Protein AF-V7HV40-F1 (afdb_monomer_lite)

Structure (mmCIF, N/CA/C/O backbone):
data_AF-V7HV40-F1
#
_entry.id   AF-V7HV40-F1
#
loop_
_atom_site.group_PDB
_atom_site.id
_atom_site.type_symbol
_atom_site.label_atom_id
_atom_site.label_alt_id
_atom_site.label_comp_id
_atom_site.label_asym_id
_atom_site.label_entity_id
_atom_site.label_seq_id
_atom_site.pdbx_PDB_ins_code
_atom_site.Cartn_x
_atom_site.Cartn_y
_atom_site.Cartn_z
_atom_site.occupancy
_atom_site.B_iso_or_equiv
_atom_site.auth_seq_id
_atom_site.auth_comp_id
_atom_site.auth_asym_id
_atom_site.auth_atom_id
_atom_site.pdbx_PDB_model_num
ATOM 1 N N . MET A 1 1 ? 20.891 4.426 8.017 1.00 43.97 1 MET A N 1
ATOM 2 C CA . MET A 1 1 ? 20.423 3.454 7.010 1.00 43.97 1 MET A CA 1
ATOM 3 C C . MET A 1 1 ? 20.267 2.125 7.720 1.00 43.97 1 MET A C 1
ATOM 5 O O . MET A 1 1 ? 21.247 1.668 8.292 1.00 43.97 1 MET A O 1
ATOM 9 N N . VAL A 1 2 ? 19.053 1.578 7.789 1.00 44.69 2 VAL A N 1
ATOM 10 C CA . VAL A 1 2 ? 18.793 0.316 8.497 1.00 44.69 2 VAL A CA 1
ATOM 11 C C . VAL A 1 2 ? 18.387 -0.721 7.454 1.00 44.69 2 VAL A C 1
ATOM 13 O O . VAL A 1 2 ? 17.377 -0.545 6.775 1.00 44.69 2 VAL A O 1
ATOM 16 N N . SER A 1 3 ? 19.227 -1.740 7.280 1.00 43.62 3 SER A N 1
ATOM 17 C CA . SER A 1 3 ? 18.909 -2.924 6.482 1.00 43.62 3 SER A CA 1
ATOM 18 C C . SER A 1 3 ? 18.199 -3.910 7.401 1.00 43.62 3 SER A C 1
ATOM 20 O O . SER A 1 3 ? 18.697 -4.201 8.488 1.00 43.62 3 SER A O 1
ATOM 22 N N . LEU A 1 4 ? 17.001 -4.323 7.005 1.00 52.09 4 LEU A N 1
ATOM 23 C CA . LEU A 1 4 ? 16.090 -5.133 7.809 1.00 52.09 4 LEU A CA 1
ATOM 24 C C . LEU A 1 4 ? 15.697 -6.368 6.985 1.00 52.09 4 LEU A C 1
ATOM 26 O O . LEU A 1 4 ? 15.633 -6.293 5.764 1.00 52.09 4 LEU A O 1
ATOM 30 N N . SER A 1 5 ? 15.500 -7.510 7.642 1.00 47.88 5 SER A N 1
ATOM 31 C CA . SER A 1 5 ? 15.313 -8.839 7.038 1.00 47.88 5 SER A CA 1
ATOM 32 C C . SER A 1 5 ? 14.015 -9.530 7.503 1.00 47.88 5 SER A C 1
ATOM 34 O O . SER A 1 5 ? 13.778 -10.685 7.146 1.00 47.88 5 SER A O 1
ATOM 36 N N . SER A 1 6 ? 13.165 -8.889 8.324 1.00 51.41 6 SER A N 1
ATOM 37 C CA . SER A 1 6 ? 12.008 -9.553 8.952 1.00 51.41 6 SER A CA 1
ATOM 38 C C . SER A 1 6 ? 10.765 -8.672 9.173 1.00 51.41 6 SER A C 1
ATOM 40 O O . SER A 1 6 ? 10.847 -7.493 9.512 1.00 51.41 6 SER A O 1
ATOM 42 N N . LYS A 1 7 ? 9.572 -9.300 9.119 1.00 49.00 7 LYS A N 1
ATOM 43 C CA . LYS A 1 7 ? 8.231 -8.703 9.354 1.00 49.00 7 LYS A CA 1
ATOM 44 C C . LYS A 1 7 ? 8.102 -7.890 10.653 1.00 49.00 7 LYS A C 1
ATOM 46 O O . LYS A 1 7 ? 7.261 -6.997 10.735 1.00 49.00 7 LYS A O 1
ATOM 51 N N . LYS A 1 8 ? 8.904 -8.191 11.683 1.00 50.88 8 LYS A N 1
ATOM 52 C CA . LYS A 1 8 ? 8.890 -7.457 12.966 1.00 50.88 8 LYS A CA 1
ATOM 53 C C . LYS A 1 8 ? 9.456 -6.036 12.855 1.00 50.88 8 LYS A C 1
ATOM 55 O O . LYS A 1 8 ? 9.201 -5.212 13.729 1.00 50.88 8 LYS A O 1
ATOM 60 N N . GLU A 1 9 ? 10.198 -5.737 11.796 1.00 57.38 9 GLU A N 1
ATOM 61 C CA . GLU A 1 9 ? 11.042 -4.546 11.731 1.00 57.38 9 GLU A CA 1
ATOM 62 C C . GLU A 1 9 ? 10.333 -3.347 11.078 1.00 57.38 9 GLU A C 1
ATOM 64 O O . GLU A 1 9 ? 10.572 -2.206 11.474 1.00 57.38 9 GLU A O 1
ATOM 69 N N . ILE A 1 10 ? 9.346 -3.589 10.204 1.00 56.78 10 ILE A N 1
ATOM 70 C CA . ILE A 1 10 ? 8.483 -2.535 9.631 1.00 56.78 10 ILE A CA 1
ATOM 71 C C . ILE A 1 10 ? 7.636 -1.847 10.715 1.00 56.78 10 ILE A C 1
ATOM 73 O O . ILE A 1 10 ? 7.529 -0.622 10.730 1.00 56.78 10 ILE A O 1
ATOM 77 N N . VAL A 1 11 ? 7.115 -2.603 11.692 1.00 53.97 11 VAL A N 1
ATOM 78 C CA . VAL A 1 11 ? 6.328 -2.045 12.814 1.00 53.97 11 VAL A CA 1
ATOM 79 C C . VAL A 1 11 ? 7.170 -1.108 13.685 1.00 53.97 11 VAL A C 1
ATOM 81 O O . VAL A 1 11 ? 6.681 -0.077 14.154 1.00 53.97 11 VAL A O 1
ATOM 84 N N . LEU A 1 12 ? 8.441 -1.455 13.918 1.00 52.88 12 LEU A N 1
ATOM 85 C CA . LEU A 1 12 ? 9.363 -0.624 14.695 1.00 52.88 12 LEU A CA 1
ATOM 86 C C . LEU A 1 12 ? 9.691 0.678 13.956 1.00 52.88 12 LEU A C 1
ATOM 88 O O . LEU A 1 12 ? 9.841 1.735 14.561 1.00 52.88 12 LEU A O 1
ATOM 92 N N . PHE A 1 13 ? 9.765 0.594 12.636 1.00 58.81 13 PHE A N 1
ATOM 93 C CA . PHE A 1 13 ? 10.136 1.687 11.767 1.00 5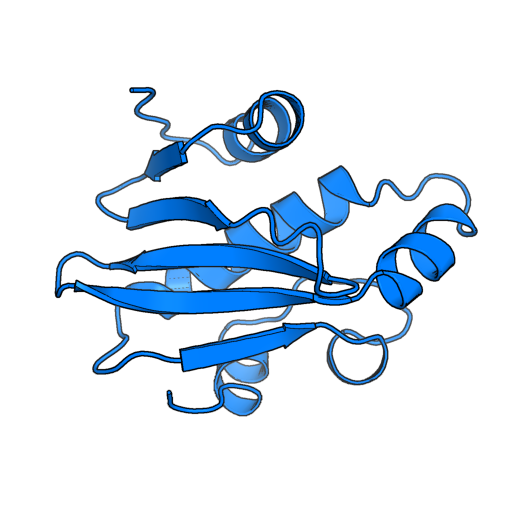8.81 13 PHE A CA 1
ATOM 94 C C . PHE A 1 13 ? 9.026 2.724 11.544 1.00 58.81 13 PHE A C 1
ATOM 96 O O . PHE A 1 13 ? 9.317 3.921 11.543 1.00 58.81 13 PHE A O 1
ATOM 103 N N . LEU A 1 14 ? 7.757 2.310 11.436 1.00 57.91 14 LEU A N 1
ATOM 104 C CA . LEU A 1 14 ? 6.636 3.259 11.359 1.00 57.91 14 LEU A CA 1
ATOM 105 C C . LEU A 1 14 ? 6.600 4.216 12.560 1.00 57.91 14 LEU A C 1
ATOM 107 O O . LEU A 1 14 ? 6.152 5.354 12.437 1.00 57.91 14 LEU A O 1
ATOM 111 N N . LYS A 1 15 ? 7.112 3.779 13.720 1.00 58.16 15 LYS A N 1
ATOM 112 C CA . LYS A 1 15 ? 7.252 4.625 14.914 1.00 58.16 15 LYS A CA 1
ATOM 113 C C . LYS A 1 15 ? 8.373 5.667 14.812 1.00 58.16 15 LYS A C 1
ATOM 115 O O . LYS A 1 15 ? 8.343 6.627 15.573 1.00 58.16 15 LYS A O 1
ATOM 120 N N . LEU A 1 16 ? 9.353 5.477 13.925 1.00 54.97 16 LEU A N 1
ATOM 121 C CA . LEU A 1 16 ? 10.580 6.280 13.836 1.00 54.97 16 LEU A CA 1
ATOM 122 C C . LEU A 1 16 ? 10.642 7.189 12.594 1.00 54.97 16 LEU A C 1
ATOM 124 O O . LEU A 1 16 ? 11.510 8.054 12.536 1.00 54.97 16 LEU A O 1
ATOM 128 N N . GLY A 1 17 ? 9.736 7.027 11.620 1.00 55.84 17 GLY A N 1
ATOM 129 C CA . GLY A 1 17 ? 9.563 7.970 10.501 1.00 55.84 17 GLY A CA 1
ATOM 130 C C . GLY A 1 17 ? 10.717 8.036 9.486 1.00 55.84 17 GLY A C 1
ATOM 131 O O . GLY A 1 17 ? 10.927 9.087 8.890 1.00 55.84 17 GLY A O 1
ATOM 132 N N . GLY A 1 18 ? 11.486 6.956 9.303 1.00 63.50 18 GLY A N 1
ATOM 133 C CA . GLY A 1 18 ? 12.662 6.929 8.413 1.00 63.50 18 GLY A CA 1
ATOM 134 C C . GLY A 1 18 ? 12.398 6.422 6.981 1.00 63.50 18 GLY A C 1
ATOM 135 O O . GLY A 1 18 ? 11.288 6.527 6.466 1.00 63.50 18 GLY A O 1
ATOM 136 N N . PHE A 1 19 ? 13.425 5.807 6.366 1.00 52.47 19 PHE A N 1
ATOM 137 C CA . PHE A 1 19 ? 13.354 4.877 5.213 1.00 52.47 19 PHE A CA 1
ATOM 138 C C . PHE A 1 19 ? 13.932 3.479 5.580 1.00 52.47 19 PHE A C 1
ATOM 140 O O . PHE A 1 19 ? 14.904 3.418 6.341 1.00 52.47 19 PHE A O 1
ATOM 147 N N . ILE A 1 20 ? 13.356 2.372 5.078 1.00 65.12 20 ILE A N 1
ATOM 148 C CA . ILE A 1 20 ? 13.890 0.990 5.229 1.00 65.12 20 ILE A CA 1
ATOM 149 C C . ILE A 1 20 ? 14.372 0.470 3.879 1.00 65.12 20 ILE A C 1
ATOM 151 O O . ILE A 1 20 ? 13.734 0.726 2.858 1.00 65.12 20 ILE A O 1
ATOM 155 N N . ILE A 1 21 ? 15.452 -0.316 3.900 1.00 56.66 21 ILE A N 1
ATOM 156 C CA . ILE A 1 21 ? 15.875 -1.151 2.773 1.00 56.66 21 ILE A CA 1
ATOM 157 C C . ILE A 1 21 ? 15.678 -2.623 3.160 1.00 56.66 21 ILE A C 1
ATOM 159 O O . ILE A 1 21 ? 16.303 -3.097 4.112 1.00 56.66 21 ILE A O 1
ATOM 163 N N . MET A 1 22 ? 14.808 -3.324 2.432 1.00 61.06 22 MET A N 1
ATOM 164 C CA . MET A 1 22 ? 14.540 -4.764 2.567 1.00 61.06 22 MET A CA 1
ATOM 165 C C . MET A 1 22 ? 14.736 -5.411 1.201 1.00 61.06 22 MET A C 1
ATOM 167 O O . MET A 1 22 ? 14.047 -5.021 0.266 1.00 61.06 22 MET A O 1
ATOM 171 N N . ASP A 1 23 ? 15.679 -6.348 1.070 1.00 62.00 23 ASP A N 1
ATOM 172 C CA . ASP A 1 23 ? 15.913 -7.133 -0.156 1.00 62.00 23 ASP A CA 1
ATOM 173 C C . ASP A 1 23 ? 15.914 -6.304 -1.457 1.00 62.00 23 ASP A C 1
ATOM 175 O O . ASP A 1 23 ? 15.385 -6.707 -2.487 1.00 62.00 23 ASP A O 1
ATOM 179 N N . ASN A 1 24 ? 16.545 -5.124 -1.409 1.00 66.19 24 ASN A N 1
ATOM 180 C CA . ASN A 1 24 ? 16.646 -4.142 -2.499 1.00 66.19 24 ASN A CA 1
ATOM 181 C C . ASN A 1 24 ? 15.375 -3.346 -2.843 1.00 66.19 24 ASN A C 1
ATOM 183 O O . ASN A 1 24 ? 15.391 -2.551 -3.783 1.00 66.19 24 ASN A O 1
ATOM 187 N N . THR A 1 25 ? 14.317 -3.495 -2.054 1.00 64.44 25 THR A N 1
ATOM 188 C CA . THR A 1 25 ? 13.167 -2.593 -2.040 1.00 64.44 25 THR A CA 1
ATOM 189 C C . THR A 1 25 ? 13.418 -1.440 -1.071 1.00 64.44 25 THR A C 1
ATOM 191 O O . THR A 1 25 ? 13.852 -1.647 0.067 1.00 64.44 25 THR A O 1
ATOM 194 N N . VAL A 1 26 ? 13.120 -0.214 -1.508 1.00 75.44 26 VAL A N 1
ATOM 195 C CA . VAL A 1 26 ? 13.206 0.991 -0.669 1.00 75.44 26 VAL A CA 1
ATOM 196 C C . VAL A 1 26 ? 11.807 1.437 -0.275 1.00 75.44 26 VAL A C 1
ATOM 198 O O . VAL A 1 26 ? 11.009 1.804 -1.136 1.00 75.44 26 VAL A O 1
ATOM 201 N N . ILE A 1 27 ? 11.523 1.446 1.027 1.00 77.00 27 ILE A N 1
ATOM 202 C CA . ILE A 1 27 ? 10.279 1.985 1.585 1.00 77.00 27 ILE A CA 1
ATOM 203 C C . ILE A 1 27 ? 10.585 3.339 2.215 1.00 77.00 27 ILE A C 1
ATOM 205 O O . ILE A 1 27 ? 11.383 3.424 3.150 1.00 77.00 27 ILE A O 1
ATOM 209 N N . SER A 1 28 ? 9.927 4.394 1.749 1.00 77.56 28 SER A N 1
ATOM 210 C CA . SER A 1 28 ? 10.067 5.744 2.296 1.00 77.56 28 SER A CA 1
ATOM 211 C C . SER A 1 28 ? 8.708 6.376 2.551 1.00 77.56 28 SER A C 1
ATOM 213 O O . SER A 1 28 ? 7.815 6.292 1.708 1.00 77.56 28 SER A O 1
ATOM 215 N N . LYS A 1 29 ? 8.563 7.048 3.693 1.00 77.12 29 LYS A N 1
ATOM 216 C CA . LYS A 1 29 ? 7.380 7.855 3.989 1.00 77.12 29 LYS A CA 1
ATOM 217 C C . LYS A 1 29 ? 7.482 9.201 3.278 1.00 77.12 29 LYS A C 1
ATOM 219 O O . LYS A 1 29 ? 8.492 9.887 3.412 1.00 77.12 29 LYS A O 1
ATOM 224 N N . ILE A 1 30 ? 6.428 9.598 2.578 1.00 75.00 30 ILE A N 1
ATOM 225 C CA . ILE A 1 30 ? 6.260 10.949 2.048 1.00 75.00 30 ILE A CA 1
ATOM 226 C C . ILE A 1 30 ? 5.225 11.630 2.945 1.00 75.00 30 ILE A C 1
ATOM 228 O O . ILE A 1 30 ? 4.021 11.395 2.841 1.00 75.00 30 ILE A O 1
ATOM 232 N N . GLU A 1 31 ? 5.697 12.437 3.895 1.00 59.66 31 GLU A N 1
ATOM 233 C CA . GLU A 1 31 ? 4.805 13.256 4.716 1.00 59.66 31 GLU A CA 1
ATOM 234 C C . GLU A 1 31 ? 4.359 14.483 3.918 1.00 59.66 31 GLU A C 1
ATOM 236 O O . GLU A 1 31 ? 5.059 15.494 3.878 1.00 59.66 31 GLU A O 1
ATOM 241 N N . SER A 1 32 ? 3.180 14.420 3.301 1.00 51.97 32 SER A N 1
ATOM 242 C CA . SER A 1 32 ? 2.519 15.628 2.811 1.00 51.97 32 SER A CA 1
ATOM 243 C C . SER A 1 32 ? 1.682 16.220 3.943 1.00 51.97 32 SER A C 1
ATOM 245 O O . SER A 1 32 ? 0.669 15.658 4.341 1.00 51.97 32 SER A O 1
ATOM 247 N N . ARG A 1 33 ? 2.112 17.359 4.499 1.00 49.00 33 ARG A N 1
ATOM 248 C CA . ARG A 1 33 ? 1.344 18.100 5.523 1.00 49.00 33 ARG A CA 1
ATOM 249 C C . ARG A 1 33 ? 0.123 18.832 4.944 1.00 49.00 33 ARG A C 1
ATOM 251 O O . ARG A 1 33 ? -0.658 19.385 5.709 1.00 49.00 33 ARG A O 1
ATOM 258 N N . LEU A 1 34 ? -0.002 18.876 3.616 1.00 52.16 34 LEU A N 1
ATOM 259 C CA . LEU A 1 34 ? -1.035 19.619 2.887 1.00 52.16 34 LEU A CA 1
ATOM 260 C C . LEU A 1 34 ? -2.145 18.715 2.343 1.00 52.16 34 LEU A C 1
ATOM 262 O O . LEU A 1 34 ? -3.274 19.164 2.174 1.00 52.16 34 LEU A O 1
ATOM 266 N N . GLU A 1 35 ? -1.843 17.445 2.089 1.00 58.47 35 GLU A N 1
ATOM 267 C CA . GLU A 1 35 ? -2.811 16.476 1.591 1.00 58.47 35 GLU A CA 1
ATOM 268 C C . GLU A 1 35 ? -3.298 15.648 2.771 1.00 58.47 35 GLU A C 1
ATOM 270 O O . GLU A 1 35 ? -2.489 15.137 3.536 1.00 58.47 35 GLU A O 1
ATOM 275 N N . HIS A 1 36 ? -4.611 15.520 2.953 1.00 69.38 36 HIS A N 1
ATOM 276 C CA . HIS A 1 36 ? -5.233 14.756 4.037 1.00 69.38 36 HIS A CA 1
ATOM 277 C C . HIS A 1 36 ? -4.993 13.224 3.908 1.00 69.38 36 HIS A C 1
ATOM 279 O O . HIS A 1 36 ? -5.923 12.414 3.942 1.00 69.38 36 HIS A O 1
ATOM 285 N N . SER A 1 37 ? -3.740 12.800 3.772 1.00 77.69 37 SER A N 1
ATOM 286 C CA . SER A 1 37 ? -3.334 11.414 3.611 1.00 77.69 37 SER A CA 1
ATOM 287 C C . SER A 1 37 ? -1.883 11.192 4.041 1.00 77.69 37 SER A C 1
ATOM 289 O O . SER A 1 37 ? -1.048 12.093 3.988 1.00 77.69 37 SER A O 1
ATOM 291 N N . LYS A 1 38 ? -1.570 9.962 4.452 1.00 84.88 38 LYS A N 1
ATOM 292 C CA . LYS A 1 38 ? -0.193 9.489 4.618 1.00 84.88 38 LYS A CA 1
ATOM 293 C C . LYS A 1 38 ? 0.205 8.736 3.360 1.00 84.88 38 LYS A C 1
ATOM 295 O O . LYS A 1 38 ? -0.466 7.774 2.993 1.00 84.88 38 LYS A O 1
ATOM 300 N N . VAL A 1 39 ? 1.299 9.143 2.726 1.00 88.19 39 VAL A N 1
ATOM 301 C CA . VAL A 1 39 ? 1.790 8.498 1.506 1.00 88.19 39 VAL A CA 1
ATOM 302 C C . VAL A 1 39 ? 3.060 7.720 1.816 1.00 88.19 39 VAL A C 1
ATOM 304 O O . VAL A 1 39 ? 3.986 8.224 2.452 1.00 88.19 39 VAL A O 1
ATOM 307 N N . TRP A 1 40 ? 3.109 6.482 1.350 1.00 88.94 40 TRP A N 1
ATOM 308 C CA . TRP A 1 40 ? 4.302 5.649 1.352 1.00 88.94 40 TRP A CA 1
ATOM 309 C C . TRP A 1 40 ? 4.744 5.399 -0.065 1.00 88.94 40 TRP A C 1
ATOM 311 O O . TRP A 1 40 ? 3.926 5.113 -0.924 1.00 88.94 40 TRP A O 1
ATOM 321 N N . LYS A 1 41 ? 6.044 5.447 -0.299 1.00 89.81 41 LYS A N 1
ATOM 322 C CA . LYS A 1 41 ? 6.643 5.061 -1.566 1.00 89.81 41 LYS A CA 1
ATOM 323 C C . LYS A 1 41 ? 7.427 3.777 -1.361 1.00 89.81 41 LYS A C 1
ATOM 325 O O . LYS A 1 41 ? 8.319 3.741 -0.515 1.00 89.81 41 LYS A O 1
ATOM 330 N N . ILE A 1 42 ? 7.093 2.748 -2.129 1.00 89.75 42 ILE A N 1
ATOM 331 C CA . ILE A 1 42 ? 7.799 1.467 -2.165 1.00 89.75 42 ILE A CA 1
ATOM 332 C C . ILE A 1 42 ? 8.437 1.353 -3.549 1.00 89.75 42 ILE A C 1
ATOM 334 O O . ILE A 1 42 ? 7.718 1.326 -4.542 1.00 89.75 42 ILE A O 1
ATOM 338 N N . SER A 1 43 ? 9.764 1.346 -3.631 1.00 86.94 43 SER A N 1
ATOM 339 C CA . SER A 1 43 ? 10.501 1.373 -4.905 1.00 86.94 43 SER A CA 1
ATOM 340 C C . SER A 1 43 ? 11.230 0.056 -5.148 1.00 86.94 43 SER A C 1
ATOM 342 O O . SER A 1 43 ? 11.862 -0.448 -4.218 1.00 86.94 43 SER A O 1
ATOM 344 N N . ASN A 1 44 ? 11.183 -0.461 -6.379 1.00 88.06 44 ASN A N 1
ATOM 345 C CA . ASN A 1 44 ? 11.987 -1.605 -6.812 1.00 88.06 44 ASN A CA 1
ATOM 346 C C . ASN A 1 44 ? 13.366 -1.176 -7.342 1.00 88.06 44 ASN A C 1
ATOM 348 O O . ASN A 1 44 ? 13.679 0.010 -7.468 1.00 88.06 44 ASN A O 1
ATOM 352 N N . GLN A 1 45 ? 14.191 -2.165 -7.694 1.00 83.25 45 GLN A N 1
ATOM 353 C CA . GLN A 1 45 ? 15.535 -1.948 -8.238 1.00 83.25 45 GLN A CA 1
ATOM 354 C C . GLN A 1 45 ? 15.560 -1.285 -9.618 1.00 83.25 45 GLN A C 1
ATOM 356 O O . GLN A 1 45 ? 16.542 -0.627 -9.954 1.00 83.25 45 GLN A O 1
ATOM 361 N N . ALA A 1 46 ? 14.503 -1.451 -10.415 1.00 85.00 46 ALA A N 1
ATOM 362 C CA . ALA A 1 46 ? 14.395 -0.846 -11.741 1.00 85.00 46 ALA A CA 1
ATOM 363 C C . ALA A 1 46 ? 14.098 0.666 -11.678 1.00 85.00 46 ALA A C 1
ATOM 365 O O . ALA A 1 46 ? 14.089 1.337 -12.706 1.00 85.00 46 ALA A O 1
ATOM 366 N N . GLY A 1 47 ? 13.880 1.215 -10.477 1.00 85.19 47 GLY A N 1
ATOM 367 C CA . GLY A 1 47 ? 13.537 2.621 -10.270 1.00 85.19 47 GLY A CA 1
ATOM 368 C C . GLY A 1 47 ? 12.039 2.907 -10.377 1.00 85.19 47 GLY A C 1
ATOM 369 O O . GLY A 1 47 ? 11.637 4.065 -10.249 1.00 85.19 47 GLY A O 1
ATOM 370 N N . HIS A 1 48 ? 11.214 1.874 -10.563 1.00 92.06 48 HIS A N 1
ATOM 371 C CA . HIS A 1 48 ? 9.762 1.981 -10.512 1.00 92.06 48 HIS A CA 1
ATOM 372 C C . HIS A 1 48 ? 9.271 1.935 -9.071 1.00 92.06 48 HIS A C 1
ATOM 374 O O . HIS A 1 48 ? 9.913 1.355 -8.190 1.00 92.06 48 HIS A O 1
ATOM 380 N N . TYR A 1 49 ? 8.119 2.547 -8.817 1.00 91.31 49 TYR A N 1
ATOM 381 C CA . TYR A 1 49 ? 7.581 2.612 -7.469 1.00 91.31 49 TYR A CA 1
ATOM 382 C C . TYR A 1 49 ? 6.063 2.531 -7.403 1.00 91.31 49 TYR A C 1
ATOM 384 O O . TYR A 1 49 ? 5.348 2.883 -8.339 1.00 91.31 49 TYR A O 1
ATOM 392 N N . LEU A 1 50 ? 5.591 2.117 -6.232 1.00 92.50 50 LEU A N 1
ATOM 393 C CA . LEU A 1 50 ? 4.204 2.197 -5.817 1.00 92.50 50 LEU A CA 1
ATOM 394 C C . LEU A 1 50 ? 4.054 3.262 -4.729 1.00 92.50 50 LEU A C 1
ATOM 396 O O . LEU A 1 50 ? 4.657 3.153 -3.658 1.00 92.50 50 LEU A O 1
ATOM 400 N N . GLU A 1 51 ? 3.230 4.271 -4.993 1.00 93.38 51 GLU A N 1
ATOM 401 C CA . GLU A 1 51 ? 2.697 5.174 -3.976 1.00 93.38 51 GLU A CA 1
ATOM 402 C C . GLU A 1 51 ? 1.481 4.536 -3.306 1.00 93.38 51 GLU A C 1
ATOM 404 O O . GLU A 1 51 ? 0.458 4.314 -3.941 1.00 93.38 51 GLU A O 1
ATOM 409 N N . VAL A 1 52 ? 1.571 4.254 -2.012 1.00 91.44 52 VAL A N 1
ATOM 410 C CA . VAL A 1 52 ? 0.472 3.745 -1.191 1.00 91.44 52 VAL A CA 1
ATOM 411 C C . VAL A 1 52 ? -0.070 4.892 -0.349 1.00 91.44 52 VAL A C 1
ATOM 413 O O . VAL A 1 52 ? 0.613 5.400 0.542 1.00 91.44 52 VAL A O 1
ATOM 416 N N . VAL A 1 53 ? -1.298 5.306 -0.636 1.00 90.75 53 VAL A N 1
ATOM 417 C CA . VAL A 1 53 ? -1.943 6.472 -0.027 1.00 90.75 53 VAL A CA 1
ATOM 418 C C . VAL A 1 53 ? -2.974 6.011 0.990 1.00 90.75 53 VAL A C 1
ATOM 420 O O . VAL A 1 53 ? -3.998 5.438 0.633 1.00 90.75 53 VAL A O 1
ATOM 423 N N . PHE A 1 54 ? -2.731 6.294 2.265 1.00 88.00 54 PHE A N 1
ATOM 424 C CA . PHE A 1 54 ? -3.675 6.055 3.349 1.00 88.00 54 PHE A CA 1
ATOM 425 C C . PHE A 1 54 ? -4.446 7.343 3.656 1.00 88.00 54 PHE A C 1
ATOM 427 O O . PHE A 1 54 ? -3.865 8.308 4.158 1.00 88.00 54 PHE A O 1
ATOM 434 N N . LYS A 1 55 ? -5.753 7.376 3.376 1.00 83.88 55 LYS A N 1
ATOM 435 C CA . LYS A 1 55 ? -6.611 8.538 3.679 1.00 83.88 55 LYS A CA 1
ATOM 436 C C . LYS A 1 55 ? -6.792 8.705 5.195 1.00 83.88 55 LYS A C 1
ATOM 438 O O . LYS A 1 55 ? -6.912 7.710 5.907 1.00 83.88 55 LYS A O 1
ATOM 443 N N . TYR A 1 56 ? -6.845 9.940 5.703 1.00 78.62 56 TYR A N 1
ATOM 444 C CA . TYR A 1 56 ? -7.051 10.172 7.147 1.00 78.62 56 TYR A CA 1
ATOM 445 C C . TYR A 1 56 ? -8.392 9.645 7.667 1.00 78.62 56 TYR A C 1
ATOM 447 O O . TYR A 1 56 ? -8.464 9.225 8.821 1.00 78.62 56 TYR A O 1
ATOM 455 N N . ASP A 1 57 ? -9.434 9.619 6.836 1.00 81.31 57 ASP A N 1
ATOM 456 C CA . ASP A 1 57 ? -10.741 9.084 7.238 1.00 81.31 57 ASP A CA 1
ATOM 457 C C . ASP A 1 57 ? -10.633 7.611 7.647 1.00 81.31 57 ASP A C 1
ATOM 459 O O . ASP A 1 57 ? -11.155 7.214 8.686 1.00 81.31 57 ASP A O 1
ATOM 463 N N . LEU A 1 58 ? -9.806 6.843 6.931 1.00 81.88 58 LEU A N 1
ATOM 464 C CA . LEU A 1 58 ? -9.492 5.455 7.263 1.00 81.88 58 LEU A CA 1
ATOM 465 C C . LEU A 1 58 ? -8.768 5.336 8.614 1.00 81.88 58 LEU A C 1
ATOM 467 O O . LEU A 1 58 ? -9.014 4.407 9.382 1.00 81.88 58 LEU A O 1
ATOM 471 N N . GLU A 1 59 ? -7.881 6.282 8.936 1.00 82.00 59 GLU A N 1
ATOM 472 C CA . GLU A 1 59 ? -7.229 6.331 10.247 1.00 82.00 59 GLU A CA 1
ATOM 473 C C . GLU A 1 59 ? -8.232 6.601 11.370 1.00 82.00 59 GLU A C 1
ATOM 475 O O . GLU A 1 59 ? -8.173 5.941 12.411 1.00 82.00 59 GLU A O 1
ATOM 480 N N . ASN A 1 60 ? -9.165 7.527 11.159 1.00 81.38 60 ASN A N 1
ATOM 481 C CA . ASN A 1 60 ? -10.209 7.841 12.130 1.00 81.38 60 ASN A CA 1
ATOM 482 C C . ASN A 1 60 ? -11.161 6.657 12.338 1.00 81.38 60 ASN A C 1
ATOM 484 O O . ASN A 1 60 ? -11.448 6.298 13.480 1.00 81.38 60 ASN A O 1
ATOM 488 N N . GLU A 1 61 ? -11.596 6.007 11.260 1.00 83.00 61 GLU A N 1
ATOM 489 C CA . GLU A 1 61 ? -12.437 4.808 11.309 1.00 83.00 61 GLU A CA 1
ATOM 490 C C . GLU A 1 61 ? -11.765 3.676 12.090 1.00 83.00 61 GLU A C 1
ATOM 492 O O . GLU A 1 61 ? -12.365 3.107 13.002 1.00 83.00 61 GLU A O 1
ATOM 497 N N . ILE A 1 62 ? -10.491 3.398 11.801 1.00 82.62 62 ILE A N 1
ATOM 498 C CA . ILE A 1 62 ? -9.723 2.350 12.477 1.00 82.62 62 ILE A CA 1
ATOM 499 C C . ILE A 1 62 ? -9.499 2.673 13.959 1.00 82.62 62 ILE A C 1
ATOM 501 O O . ILE A 1 62 ? -9.606 1.783 14.803 1.00 82.62 62 ILE A O 1
ATOM 505 N N . ARG A 1 63 ? -9.209 3.935 14.304 1.00 79.50 63 ARG A N 1
ATOM 506 C CA . ARG A 1 63 ? -9.021 4.362 15.704 1.00 79.50 63 ARG A CA 1
ATOM 507 C C . ARG A 1 63 ? -10.278 4.170 16.553 1.00 79.50 63 ARG A C 1
ATOM 509 O O . ARG A 1 63 ? -10.158 3.956 17.758 1.00 79.50 63 ARG A O 1
ATOM 516 N N . ASN A 1 64 ? -11.459 4.218 15.940 1.00 79.56 64 ASN A N 1
ATOM 517 C CA . ASN A 1 64 ? -12.730 3.985 16.626 1.00 79.56 64 ASN A CA 1
ATOM 518 C C . ASN A 1 64 ? -12.996 2.495 16.915 1.00 79.56 64 ASN A C 1
ATOM 520 O O . ASN A 1 64 ? -13.887 2.168 17.703 1.00 79.56 64 ASN A O 1
ATOM 524 N N . ILE A 1 65 ? -12.215 1.579 16.334 1.00 79.56 65 ILE A N 1
ATOM 525 C CA . ILE A 1 65 ? -12.337 0.137 16.558 1.00 79.56 65 ILE A CA 1
ATOM 526 C C . ILE A 1 65 ? -11.443 -0.267 17.730 1.00 79.56 65 ILE A C 1
ATOM 528 O O . ILE A 1 65 ? -10.216 -0.146 17.694 1.00 79.56 65 ILE A O 1
ATOM 532 N N . ARG A 1 66 ? -12.060 -0.794 18.795 1.00 67.44 66 ARG A N 1
ATOM 533 C CA . ARG A 1 66 ? -11.321 -1.285 19.967 1.00 67.44 66 ARG A CA 1
ATOM 534 C C . ARG A 1 66 ? -10.284 -2.332 19.552 1.00 67.44 66 ARG A C 1
ATOM 536 O O . ARG A 1 66 ? -10.592 -3.259 18.811 1.00 67.44 66 ARG A O 1
ATOM 543 N N . ASN A 1 67 ? -9.082 -2.212 20.115 1.00 70.69 67 ASN A N 1
ATOM 544 C CA . ASN A 1 67 ? -7.943 -3.115 19.906 1.00 70.69 67 ASN A CA 1
ATOM 545 C C . ASN A 1 67 ? -7.343 -3.121 18.488 1.00 70.69 67 ASN A C 1
ATOM 547 O O . ASN A 1 67 ? -6.497 -3.971 18.205 1.00 70.69 67 ASN A O 1
ATOM 551 N N . PHE A 1 68 ? -7.713 -2.180 17.615 1.00 77.12 68 PHE A N 1
ATOM 552 C CA . PHE A 1 68 ? -7.082 -2.030 16.306 1.00 77.12 68 PHE A CA 1
ATOM 553 C C . PHE A 1 68 ? -6.059 -0.889 16.325 1.00 77.12 68 PHE A C 1
ATOM 555 O O . PHE A 1 68 ? -6.301 0.185 16.869 1.00 77.12 68 PHE A O 1
ATOM 562 N N . SER A 1 69 ? -4.876 -1.129 15.756 1.00 82.06 69 SER A N 1
ATOM 563 C CA . SER A 1 69 ? -3.814 -0.124 15.666 1.00 82.06 69 SER A CA 1
ATOM 564 C C . SER A 1 69 ? -3.609 0.254 14.212 1.00 82.06 69 SER A C 1
ATOM 566 O O . SER A 1 69 ? -3.234 -0.594 13.404 1.00 82.06 69 SER A O 1
ATOM 568 N N . PHE A 1 70 ? -3.793 1.536 13.897 1.00 82.81 70 PHE A N 1
ATOM 569 C CA . PHE A 1 70 ? -3.556 2.046 12.550 1.00 82.81 70 PHE A CA 1
ATOM 570 C C . PHE A 1 70 ? -2.123 1.772 12.069 1.00 82.81 70 PHE A C 1
ATOM 572 O O . PHE A 1 70 ? -1.929 1.321 10.950 1.00 82.81 70 PHE A O 1
ATOM 579 N N . ASN A 1 71 ? -1.124 1.923 12.943 1.00 81.62 71 ASN A N 1
ATOM 580 C CA . ASN A 1 71 ? 0.269 1.620 12.599 1.00 81.62 71 ASN A CA 1
ATOM 581 C C . ASN A 1 71 ? 0.473 0.127 12.293 1.00 81.62 71 ASN A C 1
ATOM 583 O O . ASN A 1 71 ? 1.254 -0.243 11.419 1.00 81.62 71 ASN A O 1
ATOM 587 N N . ARG A 1 72 ? -0.214 -0.764 13.020 1.00 82.69 72 ARG A N 1
ATOM 588 C CA . ARG A 1 72 ? -0.151 -2.202 12.731 1.00 82.69 72 ARG A CA 1
ATOM 589 C C . ARG A 1 72 ? -0.757 -2.492 11.362 1.00 82.69 72 ARG A C 1
ATOM 591 O O . ARG A 1 72 ? -0.137 -3.181 10.566 1.00 82.69 72 ARG A O 1
ATOM 598 N N . PHE A 1 73 ? -1.923 -1.925 11.096 1.00 86.38 73 PHE A N 1
ATOM 599 C CA . PHE A 1 73 ? -2.597 -2.032 9.813 1.00 86.38 73 PHE A CA 1
ATOM 600 C C . PHE A 1 73 ? -1.731 -1.526 8.654 1.00 86.38 73 PHE A C 1
ATOM 602 O O . PHE A 1 73 ? -1.499 -2.258 7.701 1.00 86.38 73 PHE A O 1
ATOM 609 N N . GLU A 1 74 ? -1.179 -0.322 8.775 1.00 86.25 74 GLU A N 1
ATOM 610 C CA . GLU A 1 74 ? -0.248 0.276 7.816 1.00 86.25 74 GLU A CA 1
ATOM 611 C C . GLU A 1 74 ? 0.952 -0.647 7.561 1.00 86.25 74 GLU A C 1
ATOM 613 O O . GLU A 1 74 ? 1.280 -0.937 6.413 1.00 86.25 74 GLU A O 1
ATOM 618 N N . SER A 1 75 ? 1.539 -1.214 8.621 1.00 83.06 75 SER A N 1
ATOM 619 C CA . SER A 1 75 ? 2.639 -2.180 8.495 1.00 83.06 75 SER A CA 1
ATOM 620 C C . SER A 1 75 ? 2.221 -3.428 7.728 1.00 83.06 75 SER A C 1
ATOM 622 O O . SER A 1 75 ? 2.967 -3.905 6.877 1.00 83.06 75 SER A O 1
ATOM 624 N N . GLU A 1 76 ? 1.066 -4.004 8.058 1.00 86.69 76 GLU A N 1
ATOM 625 C CA . GLU A 1 76 ? 0.577 -5.232 7.434 1.00 86.69 76 GLU A CA 1
ATOM 626 C C . GLU A 1 76 ? 0.222 -5.005 5.954 1.00 86.69 76 GLU A C 1
ATOM 628 O O . GLU A 1 76 ? 0.548 -5.857 5.128 1.00 86.69 76 GLU A O 1
ATOM 633 N N . GLN A 1 77 ? -0.332 -3.837 5.601 1.00 89.31 77 GLN A N 1
ATOM 634 C CA . GLN A 1 77 ? -0.575 -3.437 4.209 1.00 89.31 77 GLN A CA 1
ATOM 635 C C . GLN A 1 77 ? 0.734 -3.312 3.426 1.00 89.31 77 GLN A C 1
ATOM 637 O O . GLN A 1 77 ? 0.897 -3.959 2.395 1.00 89.31 77 GLN A O 1
ATOM 642 N N . LEU A 1 78 ? 1.699 -2.533 3.929 1.00 87.88 78 LEU A N 1
ATOM 643 C CA . LEU A 1 78 ? 2.985 -2.347 3.250 1.00 87.88 78 LEU A CA 1
ATOM 644 C C . LEU A 1 78 ? 3.707 -3.684 3.051 1.00 87.88 78 LEU A C 1
ATOM 646 O O . LEU A 1 78 ? 4.203 -3.948 1.962 1.00 87.88 78 LEU A O 1
ATOM 650 N N . ASN A 1 79 ? 3.697 -4.552 4.068 1.00 84.50 79 ASN A N 1
ATOM 651 C CA . ASN A 1 79 ? 4.270 -5.896 3.990 1.00 84.50 79 ASN A CA 1
ATOM 652 C C . ASN A 1 79 ? 3.637 -6.752 2.889 1.00 84.50 79 ASN A C 1
ATOM 654 O O . ASN A 1 79 ? 4.354 -7.430 2.157 1.00 84.50 79 ASN A O 1
ATOM 658 N N . ALA A 1 80 ? 2.306 -6.757 2.790 1.00 86.00 80 ALA A N 1
ATOM 659 C CA . ALA A 1 80 ? 1.609 -7.524 1.762 1.00 86.00 80 ALA A CA 1
ATOM 660 C C . ALA A 1 80 ? 1.948 -7.009 0.354 1.00 86.00 80 ALA A C 1
ATOM 662 O O . ALA A 1 80 ? 2.126 -7.798 -0.577 1.00 86.00 80 ALA A O 1
ATOM 663 N N . LEU A 1 81 ? 2.117 -5.691 0.221 1.00 88.31 81 LEU A N 1
ATOM 664 C CA . LEU A 1 81 ? 2.395 -5.043 -1.052 1.00 88.31 81 LEU A CA 1
ATOM 665 C C . LEU A 1 81 ? 3.823 -5.259 -1.559 1.00 88.31 81 LEU A C 1
ATOM 667 O O . LEU A 1 81 ? 3.999 -5.190 -2.771 1.00 88.31 81 LEU A O 1
ATOM 671 N N . LEU A 1 82 ? 4.803 -5.589 -0.706 1.00 83.88 82 LEU A N 1
ATOM 672 C CA . LEU A 1 82 ? 6.206 -5.791 -1.117 1.00 83.88 82 LEU A CA 1
ATOM 673 C C . LEU A 1 82 ? 6.346 -6.741 -2.310 1.00 83.88 82 LEU A C 1
ATOM 675 O O . LEU A 1 82 ? 6.933 -6.370 -3.320 1.00 83.88 82 LEU A O 1
ATOM 679 N N . SER A 1 83 ? 5.695 -7.906 -2.240 1.00 81.69 83 SER A N 1
ATOM 680 C CA . SER A 1 83 ? 5.709 -8.911 -3.319 1.00 81.69 83 SER A CA 1
ATOM 681 C C . SER A 1 83 ? 5.154 -8.408 -4.660 1.00 81.69 83 SER A C 1
ATOM 683 O O . SER A 1 83 ? 5.391 -8.995 -5.712 1.00 81.69 83 SER A O 1
ATOM 685 N N . THR A 1 84 ? 4.395 -7.315 -4.630 1.00 85.06 84 THR A N 1
ATOM 686 C CA . THR A 1 84 ? 3.768 -6.708 -5.806 1.00 85.06 84 THR A CA 1
ATOM 687 C C . THR A 1 84 ? 4.692 -5.719 -6.505 1.00 85.06 84 THR A C 1
ATOM 689 O O . THR A 1 84 ? 4.508 -5.469 -7.694 1.00 85.06 84 THR A O 1
ATOM 692 N N . VAL A 1 85 ? 5.652 -5.144 -5.774 1.00 85.44 85 VAL A N 1
ATOM 693 C CA . VAL A 1 85 ? 6.512 -4.054 -6.257 1.00 85.44 85 VAL A CA 1
ATOM 694 C C . VAL A 1 85 ? 7.665 -4.581 -7.113 1.00 85.44 85 VAL A C 1
ATOM 696 O O . VAL A 1 85 ? 8.067 -3.926 -8.077 1.00 85.44 85 VAL A O 1
ATOM 699 N N . ASP A 1 86 ? 8.137 -5.797 -6.832 1.00 82.25 86 ASP A N 1
ATOM 700 C CA . ASP A 1 86 ? 9.257 -6.421 -7.548 1.00 82.25 86 ASP A CA 1
ATOM 701 C C . ASP A 1 86 ? 9.025 -6.520 -9.062 1.00 82.25 86 ASP A C 1
ATOM 703 O O . ASP A 1 86 ? 9.966 -6.400 -9.841 1.00 82.25 86 ASP A O 1
ATOM 707 N N . SER A 1 87 ? 7.770 -6.683 -9.492 1.00 84.31 87 SER A N 1
ATOM 708 C CA . SER A 1 87 ? 7.401 -6.835 -10.903 1.00 84.31 87 SER A CA 1
ATOM 709 C C . SER A 1 87 ? 6.797 -5.574 -11.533 1.00 84.31 87 SER A C 1
ATOM 711 O O . SER A 1 87 ? 6.083 -5.687 -12.528 1.00 84.31 87 SER A O 1
ATOM 713 N N . LEU A 1 88 ? 6.965 -4.390 -10.934 1.00 88.50 88 LEU A N 1
ATOM 714 C CA . LEU A 1 88 ? 6.455 -3.154 -11.536 1.00 88.50 88 LEU A CA 1
ATOM 715 C C . LEU A 1 88 ? 7.328 -2.717 -12.711 1.00 88.50 88 LEU A C 1
ATOM 717 O O . LEU A 1 88 ? 8.538 -2.566 -12.564 1.00 88.50 88 LEU A O 1
ATOM 721 N N . GLU A 1 89 ? 6.678 -2.440 -13.839 1.00 89.88 89 GLU A N 1
ATOM 722 C CA . GLU A 1 89 ? 7.298 -1.929 -15.074 1.00 89.88 89 GLU A CA 1
ATOM 723 C C . GLU A 1 89 ? 7.082 -0.416 -15.273 1.00 89.88 89 GLU A C 1
ATOM 725 O O . GLU A 1 89 ? 7.573 0.177 -16.228 1.00 89.88 89 GLU A O 1
ATOM 730 N N . GLN A 1 90 ? 6.314 0.218 -14.383 1.00 92.75 90 GLN A N 1
ATOM 731 C CA . GLN A 1 90 ? 6.070 1.660 -14.361 1.00 92.75 90 GLN A CA 1
ATOM 732 C C . GLN A 1 90 ? 5.672 2.107 -12.951 1.00 92.75 90 GLN A C 1
ATOM 734 O O . GLN A 1 90 ? 5.546 1.286 -12.038 1.00 92.75 90 GLN A O 1
ATOM 739 N N . ASN A 1 91 ? 5.482 3.412 -12.770 1.00 94.12 91 ASN A N 1
ATOM 740 C CA . ASN A 1 91 ? 5.062 3.967 -11.493 1.00 94.12 91 ASN A CA 1
ATOM 741 C C . ASN A 1 91 ? 3.547 3.846 -11.335 1.00 94.12 91 ASN A C 1
ATOM 743 O O . ASN A 1 91 ? 2.783 4.050 -12.279 1.00 94.12 91 ASN A O 1
ATOM 747 N N . TYR A 1 92 ? 3.118 3.522 -10.122 1.00 94.69 92 TYR A N 1
ATOM 748 C CA . TYR A 1 92 ? 1.710 3.359 -9.798 1.00 94.69 92 TYR A CA 1
ATOM 749 C C . TYR A 1 92 ? 1.361 4.045 -8.488 1.00 94.69 92 TYR A C 1
ATOM 751 O O . TYR A 1 92 ? 2.203 4.237 -7.610 1.00 94.69 92 TYR A O 1
ATOM 759 N N . ARG A 1 93 ? 0.076 4.338 -8.333 1.00 93.44 93 ARG A N 1
ATOM 760 C CA . ARG A 1 93 ? -0.550 4.801 -7.104 1.00 93.44 93 ARG A CA 1
ATOM 761 C C . ARG A 1 93 ? -1.663 3.839 -6.703 1.00 93.44 93 ARG A C 1
ATOM 763 O O . ARG A 1 93 ? -2.480 3.442 -7.529 1.00 93.44 93 ARG A O 1
ATOM 770 N N . LEU A 1 94 ? -1.695 3.489 -5.424 1.00 92.50 94 LEU A N 1
ATOM 771 C CA . LEU A 1 94 ? -2.738 2.723 -4.759 1.00 92.50 94 LEU A CA 1
ATOM 772 C C . LEU A 1 94 ? -3.318 3.580 -3.637 1.00 92.50 94 LEU A C 1
ATOM 774 O O . LEU A 1 94 ? -2.661 3.825 -2.626 1.00 92.50 94 LEU A O 1
ATOM 778 N N . GLU A 1 95 ? -4.566 4.010 -3.792 1.00 91.31 95 GLU A N 1
ATOM 779 C CA . GLU A 1 95 ? -5.282 4.690 -2.715 1.00 91.31 95 GLU A CA 1
ATOM 780 C C . GLU A 1 95 ? -6.032 3.681 -1.868 1.00 91.31 95 GLU A C 1
ATOM 782 O O . GLU A 1 95 ? -6.933 3.018 -2.361 1.00 91.31 95 GLU A O 1
ATOM 787 N N . LEU A 1 96 ? -5.695 3.575 -0.591 1.00 88.94 96 LEU A N 1
ATOM 788 C 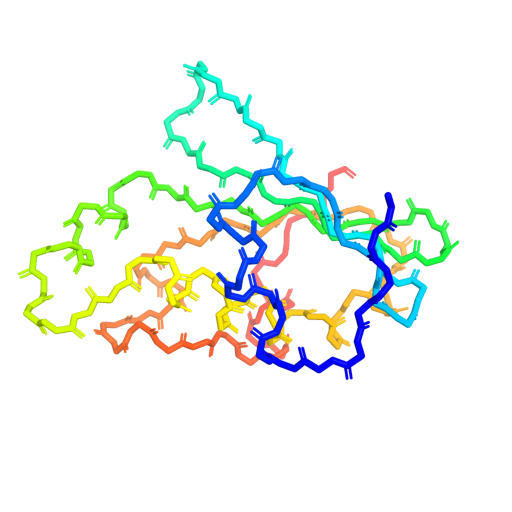CA . LEU A 1 96 ? -6.371 2.700 0.353 1.00 88.94 96 LEU A CA 1
ATOM 789 C C . LEU A 1 96 ? -7.602 3.400 0.939 1.00 88.94 96 LEU A C 1
ATOM 791 O O . LEU A 1 96 ? -7.511 4.489 1.513 1.00 88.94 96 LEU A O 1
ATOM 795 N N . SER A 1 97 ? -8.756 2.753 0.799 1.00 83.06 97 SER A N 1
ATOM 796 C CA . SER A 1 97 ? -10.054 3.189 1.309 1.00 83.06 97 SER A CA 1
ATOM 797 C C . SER A 1 97 ? -10.793 2.014 1.951 1.00 83.06 97 SER A C 1
ATOM 799 O O . SER A 1 97 ? -10.420 0.849 1.804 1.00 83.06 97 SER A O 1
ATOM 801 N N . GLN A 1 98 ? -11.876 2.298 2.670 1.00 80.75 98 GLN A N 1
ATOM 802 C CA . GLN A 1 98 ? -12.700 1.229 3.226 1.00 80.75 98 GLN A CA 1
ATOM 803 C C . GLN A 1 98 ? -13.310 0.342 2.125 1.00 80.75 98 GLN A C 1
ATOM 805 O O . GLN A 1 98 ? -13.467 -0.861 2.320 1.00 80.75 98 GLN A O 1
ATOM 810 N N . GLU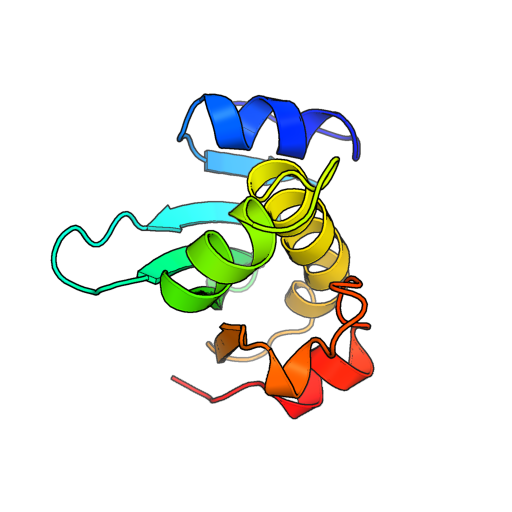 A 1 99 ? -13.600 0.903 0.948 1.00 82.06 99 GLU A N 1
ATOM 811 C CA . GLU A 1 99 ? -14.206 0.181 -0.176 1.00 82.06 99 GLU A CA 1
ATOM 812 C C . GLU A 1 99 ? -13.293 -0.921 -0.720 1.00 82.06 99 GLU A C 1
ATOM 814 O O . GLU A 1 99 ? -13.738 -2.046 -0.958 1.00 82.06 99 GLU A O 1
ATOM 819 N N . ASN A 1 100 ? -12.000 -0.632 -0.889 1.00 82.44 100 ASN A N 1
ATOM 820 C CA . ASN A 1 100 ? -11.072 -1.617 -1.436 1.00 82.44 100 ASN A CA 1
ATOM 821 C C . ASN A 1 100 ? -10.510 -2.565 -0.373 1.00 82.44 100 ASN A C 1
ATOM 823 O O . ASN A 1 100 ? -10.255 -3.729 -0.684 1.00 82.44 100 ASN A O 1
ATOM 827 N N . ILE A 1 101 ? -10.404 -2.148 0.886 1.00 82.94 101 ILE A N 1
ATOM 828 C CA . ILE A 1 101 ? -9.921 -3.006 1.978 1.00 82.94 101 ILE A CA 1
ATOM 829 C C . ILE A 1 101 ? -11.036 -3.890 2.550 1.00 82.94 101 ILE A C 1
ATOM 831 O O . ILE A 1 101 ? -10.799 -5.047 2.903 1.00 82.94 101 ILE A O 1
ATOM 835 N N . GLY A 1 102 ? -12.267 -3.384 2.575 1.00 79.62 102 GLY A N 1
ATOM 836 C CA . GLY A 1 102 ? -13.405 -4.010 3.234 1.00 79.62 102 GLY A CA 1
ATOM 837 C C . GLY A 1 102 ? -13.416 -3.786 4.750 1.00 79.62 102 GLY A C 1
ATOM 838 O O . GLY A 1 102 ? -12.429 -3.384 5.366 1.00 79.62 102 GLY A O 1
ATOM 839 N N . SER A 1 103 ? -14.549 -4.099 5.379 1.00 78.44 103 SER A N 1
ATOM 840 C CA . SER A 1 103 ? -14.810 -3.843 6.807 1.00 78.44 103 SER A CA 1
ATOM 841 C C . SER A 1 103 ? -13.920 -4.627 7.779 1.00 78.44 103 SER A C 1
ATOM 843 O O . SER A 1 103 ? -13.862 -4.297 8.961 1.00 78.44 103 SER A O 1
ATOM 845 N N . GLY A 1 104 ? -13.226 -5.661 7.296 1.00 78.75 104 GLY A N 1
ATOM 846 C CA . GLY A 1 104 ? -12.293 -6.459 8.092 1.00 78.75 104 GLY A CA 1
ATOM 847 C C . GLY A 1 104 ? -10.908 -5.832 8.262 1.00 78.75 104 GLY A C 1
ATOM 848 O O . GLY A 1 104 ? -10.112 -6.371 9.026 1.00 78.75 104 GLY A O 1
ATOM 849 N N . TYR A 1 105 ? -10.604 -4.735 7.554 1.00 82.94 105 TYR A N 1
ATOM 850 C CA . TYR A 1 105 ? -9.292 -4.072 7.575 1.00 82.94 105 TYR A CA 1
ATOM 851 C C . TYR A 1 105 ? -8.113 -5.026 7.326 1.00 82.94 105 TYR A C 1
ATOM 853 O O . TYR A 1 105 ? -7.025 -4.857 7.877 1.00 82.94 105 TYR A O 1
ATOM 861 N N . LEU A 1 106 ? -8.338 -6.048 6.496 1.00 85.19 106 LEU A N 1
ATOM 862 C CA . LEU A 1 106 ? -7.332 -7.052 6.172 1.00 85.19 106 LEU A CA 1
ATOM 863 C C . LEU A 1 106 ? -6.349 -6.521 5.116 1.00 85.19 106 LEU A C 1
ATOM 865 O O . LEU A 1 106 ? -6.738 -5.719 4.261 1.00 85.19 106 LEU A O 1
ATOM 869 N N . PRO A 1 107 ? -5.086 -6.980 5.129 1.00 85.31 107 PRO A N 1
ATOM 870 C CA . PRO A 1 107 ? -4.131 -6.678 4.070 1.00 85.31 107 PRO A CA 1
ATOM 871 C C . PRO A 1 107 ? -4.661 -7.072 2.695 1.00 85.31 107 PRO A C 1
ATOM 873 O O . PRO A 1 107 ? -5.216 -8.162 2.530 1.00 85.31 107 PRO A O 1
ATOM 876 N N . LEU A 1 108 ? -4.484 -6.196 1.705 1.00 87.88 108 LEU A N 1
ATOM 877 C CA . LEU A 1 108 ? -4.822 -6.541 0.329 1.00 87.88 108 LEU A CA 1
ATOM 878 C C . LEU A 1 108 ? -3.915 -7.676 -0.155 1.00 87.88 108 LEU A C 1
ATOM 880 O O . LEU A 1 108 ? -2.700 -7.642 0.033 1.00 87.88 108 LEU A O 1
ATOM 884 N N . SER A 1 109 ? -4.506 -8.677 -0.811 1.00 86.12 109 SER A N 1
ATOM 885 C CA . SER A 1 109 ? -3.725 -9.640 -1.586 1.00 86.12 109 SER A CA 1
ATOM 886 C C . SER A 1 109 ? -3.096 -8.946 -2.796 1.00 86.12 109 SER A C 1
ATOM 888 O O . SER A 1 109 ? -3.638 -7.956 -3.294 1.00 86.12 109 SER A O 1
ATOM 890 N N . ALA A 1 110 ? -1.985 -9.486 -3.303 1.00 84.12 110 ALA A N 1
ATOM 891 C CA . ALA A 1 110 ? -1.287 -8.926 -4.461 1.00 84.12 110 ALA A CA 1
ATOM 892 C C . ALA A 1 110 ? -2.220 -8.748 -5.677 1.00 84.12 110 ALA A C 1
ATOM 894 O O . ALA A 1 110 ? -2.219 -7.690 -6.301 1.00 84.12 110 ALA A O 1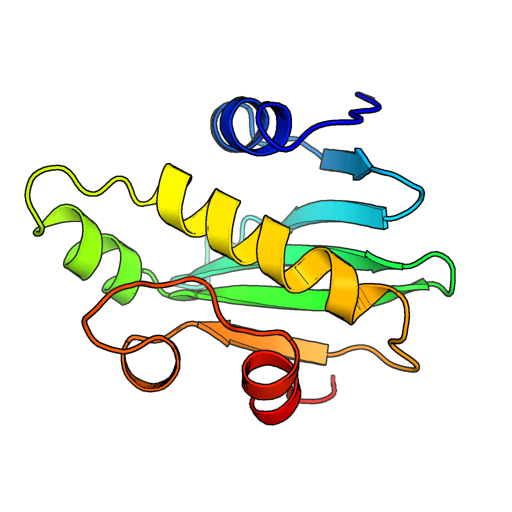
ATOM 895 N N . ASP A 1 111 ? -3.082 -9.729 -5.963 1.00 86.00 111 ASP A N 1
ATOM 896 C CA . ASP A 1 111 ? -4.022 -9.672 -7.093 1.00 86.00 111 ASP A CA 1
ATOM 897 C C . ASP A 1 111 ? -5.058 -8.549 -6.940 1.00 86.00 111 ASP A C 1
ATOM 899 O O . ASP A 1 111 ? -5.339 -7.798 -7.882 1.00 86.00 111 ASP A O 1
ATOM 903 N N . LYS A 1 112 ? -5.605 -8.398 -5.726 1.00 86.62 112 LYS A N 1
ATOM 904 C CA . LYS A 1 112 ? -6.584 -7.350 -5.426 1.00 86.62 112 LYS A CA 1
ATOM 905 C C . LYS A 1 112 ? -5.931 -5.973 -5.456 1.00 86.62 112 LYS A C 1
ATOM 907 O O . LYS A 1 112 ? -6.507 -5.047 -6.012 1.00 86.62 112 LYS A O 1
ATOM 912 N N . ALA A 1 113 ? -4.720 -5.853 -4.913 1.00 87.94 113 ALA A N 1
ATOM 913 C CA . ALA A 1 113 ? -3.952 -4.617 -4.938 1.00 87.94 113 ALA A CA 1
ATOM 914 C C . ALA A 1 113 ? -3.655 -4.163 -6.373 1.00 87.94 113 ALA A C 1
ATOM 916 O O . ALA A 1 113 ? -3.948 -3.019 -6.708 1.00 87.94 113 ALA A O 1
ATOM 917 N N . ARG A 1 114 ? -3.163 -5.067 -7.236 1.00 87.38 114 ARG A N 1
ATOM 918 C CA . ARG A 1 114 ? -2.872 -4.772 -8.653 1.00 87.38 114 ARG A CA 1
ATOM 919 C C . ARG A 1 114 ? -4.087 -4.250 -9.405 1.00 87.38 114 ARG A C 1
ATOM 921 O O . ARG A 1 114 ? -3.963 -3.321 -10.193 1.00 87.38 114 ARG A O 1
ATOM 928 N N . SER A 1 115 ? -5.261 -4.813 -9.126 1.00 89.31 115 SER A N 1
ATOM 929 C CA . SER A 1 115 ? -6.523 -4.381 -9.743 1.00 89.31 115 SER A CA 1
ATOM 930 C C . SER A 1 115 ? -6.935 -2.956 -9.344 1.00 89.31 115 SER A C 1
ATOM 9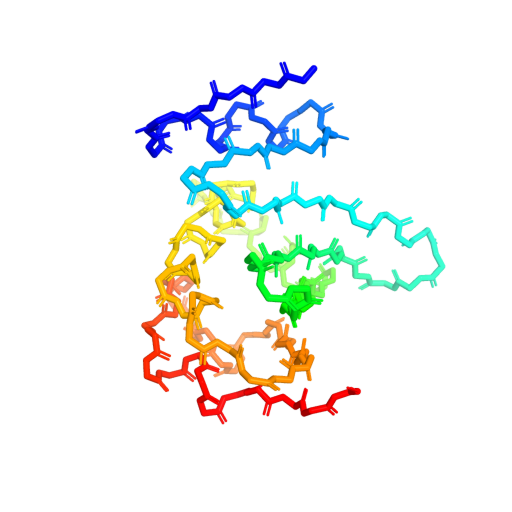32 O O . SER A 1 115 ? -7.793 -2.363 -9.990 1.00 89.31 115 SER A O 1
ATOM 934 N N . CYS A 1 1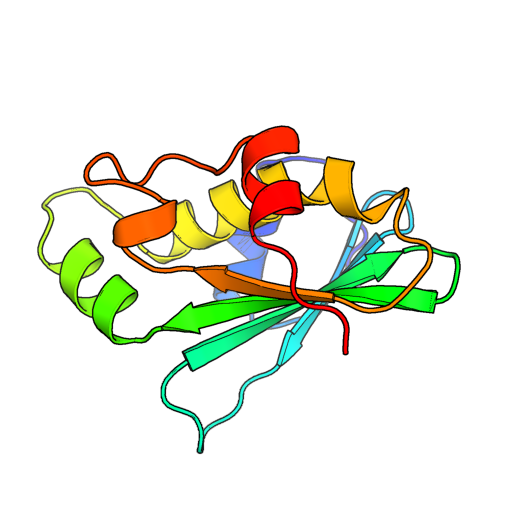16 ? -6.335 -2.404 -8.287 1.00 89.69 116 CYS A N 1
ATOM 935 C CA . CYS A 1 116 ? -6.578 -1.052 -7.791 1.00 89.69 116 CYS A CA 1
ATOM 936 C C . CYS A 1 116 ? -5.437 -0.071 -8.117 1.00 89.69 116 CYS A C 1
ATOM 938 O O . CYS A 1 116 ? -5.447 1.047 -7.603 1.00 89.69 116 CYS A O 1
ATOM 940 N N . PHE A 1 117 ? -4.441 -0.472 -8.914 1.00 92.88 117 PHE A N 1
ATOM 941 C CA . PHE A 1 117 ? -3.341 0.411 -9.295 1.00 92.88 117 PHE A CA 1
ATOM 942 C C . PHE A 1 117 ? -3.767 1.409 -10.369 1.00 92.88 117 PHE A C 1
ATOM 944 O O . PHE A 1 117 ? -4.353 1.046 -11.387 1.00 92.88 117 PHE A O 1
ATOM 951 N N . THR A 1 118 ? -3.367 2.659 -10.172 1.00 93.38 118 THR A N 1
ATOM 952 C CA . THR A 1 118 ? -3.494 3.735 -11.155 1.00 93.38 118 THR A CA 1
ATOM 953 C C . THR A 1 118 ? -2.098 4.138 -11.610 1.00 93.38 118 THR A C 1
ATOM 955 O O . THR A 1 118 ? -1.258 4.449 -10.770 1.00 93.38 118 THR A O 1
ATOM 958 N N . ALA A 1 119 ? -1.825 4.104 -12.915 1.00 92.50 119 ALA A N 1
ATOM 959 C CA . ALA A 1 119 ? -0.533 4.532 -13.457 1.00 92.50 119 ALA A CA 1
ATOM 960 C C . ALA A 1 119 ? -0.320 6.044 -13.252 1.00 92.50 119 ALA A C 1
ATOM 962 O O . ALA A 1 119 ? -1.284 6.811 -13.329 1.00 92.50 119 ALA A O 1
ATOM 963 N N . ILE A 1 120 ? 0.927 6.449 -12.997 1.00 88.12 120 ILE A N 1
ATOM 964 C CA . ILE A 1 120 ? 1.349 7.841 -12.749 1.00 88.12 120 ILE A CA 1
ATOM 965 C C . ILE A 1 120 ? 2.614 8.203 -13.524 1.00 88.12 120 ILE A C 1
ATOM 967 O O . ILE A 1 120 ? 3.483 7.319 -13.703 1.00 88.12 120 ILE A O 1
#

Secondary structure (DSSP, 8-state):
-EE--SHHHHHHHHTTT-EEEETTEEEEEE--SSSSEEEEEEE-TTS-EEEEEEEHHHHHHHHTSTT--HHHHHHHHHHHHHHHHTT-SS-EEEEE-HHHHTTTTPPPPHHHHHTT-EE-

Sequence (120 aa):
MVSLSSKKEIVLFLKLGGFIIMDNTVISKIESRLEHSKVWKISNQAGHYLEVVFKYDLENEIRNIRNFSFNRFESEQLNALLSTVDSLEQNYRLELSQENIGSGYLPLSADKARSCFTAI

Organism: NCBI:txid1392007

Foldseek 3Di:
DDEDEDLVVQLVVLVVQAWYAYPQWIWHWDDDPPAQWTWIWIAHPVREIEIETEHVVNVVVQVPDPPGDPSVLVSQQVVQCNVLRHPDPHYWYAYDDCVLCPPVSHHDHSVSRVVRIDGD

pLDDT: mean 77.42, std 14.09, range [43.62, 94.69]

Radius of gyration: 13.59 Å; chains: 1; bounding box: 35×29×35 Å